Protein AF-A0A231VNT8-F1 (afdb_monomer)

Sequence (103 aa):
GAIRLDGGIDSIEIKGDIDFKISHPGRNGVTAYFEIEIDGKITSALYELDKNFDLVSSAYFQINEKNINERVNISQSEEDRLLKIIQKELEDFMEKMYQTLYG

pLDDT: mean 88.53, std 11.3, range [50.22, 98.06]

Nearest PDB structures (foldseek):
  3qf7-assembly3_A  TM=5.604E-01  e=2.749E-01  Thermotoga maritima
  4w9m-assembly2_I  TM=5.895E-01  e=5.275E-01  Thermotoga maritima MSB8
  4w9m-assembly2_K  TM=5.541E-01  e=6.208E-01  Thermotoga maritima MSB8
  3qf7-assembly3_B  TM=5.113E-01  e=5.880E-01  Thermotoga maritima
  3tho-assembly1_A  TM=5.305E-01  e=1.012E+00  Thermotoga maritima

Solvent-accessible surface area (backbone atoms only — not comparable to full-atom values): 5999 Å² total; per-residue (Å²): 103,56,75,44,97,87,74,46,60,65,33,48,73,47,81,67,101,63,55,33,36,38,31,68,74,86,58,78,35,38,32,41,40,35,69,46,77,55,98,91,35,69,29,44,36,39,36,36,25,36,77,86,61,47,83,74,46,77,50,36,34,33,67,45,98,83,74,44,80,41,81,54,86,78,57,68,72,53,52,56,52,52,49,54,51,54,46,50,54,49,50,55,48,52,51,53,50,48,45,70,76,73,102

Structure (mmCIF, N/CA/C/O backbone):
data_AF-A0A231VNT8-F1
#
_entry.id   AF-A0A231VNT8-F1
#
loop_
_atom_site.group_PDB
_atom_site.id
_atom_site.type_symbol
_atom_site.label_atom_id
_atom_site.label_alt_id
_atom_site.label_comp_id
_atom_site.label_asym_id
_atom_site.label_entity_id
_atom_site.label_seq_id
_atom_site.pdbx_PDB_ins_code
_atom_site.Cartn_x
_atom_site.Cartn_y
_atom_site.Cartn_z
_atom_site.occupancy
_atom_site.B_iso_or_equiv
_atom_site.auth_seq_id
_atom_site.auth_comp_id
_atom_site.auth_asym_id
_atom_site.auth_atom_id
_atom_site.pdbx_PDB_model_num
ATOM 1 N N . GLY A 1 1 ? -3.519 16.459 5.185 1.00 56.28 1 GLY A N 1
ATOM 2 C CA . GLY A 1 1 ? -4.748 16.288 4.389 1.00 56.28 1 GLY A CA 1
ATOM 3 C C . GLY A 1 1 ? -5.561 17.563 4.364 1.00 56.28 1 GLY A C 1
ATOM 4 O O . GLY A 1 1 ? -5.380 18.386 5.254 1.00 56.28 1 GLY A O 1
ATOM 5 N N . ALA A 1 2 ? -6.4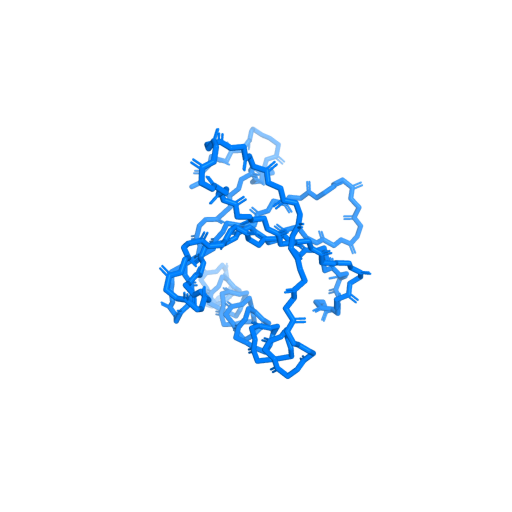27 17.732 3.364 1.00 62.09 2 ALA A N 1
ATOM 6 C CA . ALA A 1 2 ? -7.452 18.777 3.352 1.00 62.09 2 ALA A CA 1
ATOM 7 C C . ALA A 1 2 ? -8.781 18.189 3.858 1.00 62.09 2 ALA A C 1
ATOM 9 O O . ALA A 1 2 ? -9.154 17.082 3.463 1.00 62.09 2 ALA A O 1
ATOM 10 N N . ILE A 1 3 ? -9.463 18.911 4.752 1.00 59.62 3 ILE A N 1
ATOM 11 C CA . ILE A 1 3 ? -10.814 18.573 5.216 1.00 59.62 3 ILE A CA 1
ATOM 12 C C . ILE A 1 3 ? -11.798 19.344 4.338 1.00 59.62 3 ILE A C 1
ATOM 14 O O . ILE A 1 3 ? -11.708 20.568 4.219 1.00 59.62 3 ILE A O 1
ATOM 18 N N . ARG A 1 4 ? -12.724 18.625 3.713 1.00 63.38 4 ARG A N 1
ATOM 19 C CA . ARG A 1 4 ? -13.795 19.187 2.895 1.00 63.38 4 ARG A CA 1
ATOM 20 C C . ARG A 1 4 ? -14.902 19.772 3.777 1.00 63.38 4 ARG A C 1
ATOM 22 O O . ARG A 1 4 ? -15.119 19.339 4.905 1.00 63.38 4 ARG A O 1
ATOM 29 N N . LEU A 1 5 ? -15.654 20.727 3.224 1.00 50.22 5 LEU A N 1
ATOM 30 C CA . LEU A 1 5 ? -16.790 21.390 3.890 1.00 50.22 5 LEU A CA 1
ATOM 31 C C . LEU A 1 5 ? -17.915 20.428 4.315 1.00 50.22 5 LEU A C 1
ATOM 33 O O . LEU A 1 5 ? -18.666 20.743 5.231 1.00 50.22 5 LEU A O 1
ATOM 37 N N . ASP A 1 6 ? -18.029 19.267 3.668 1.00 64.56 6 ASP A N 1
ATOM 38 C CA . ASP A 1 6 ? -18.976 18.198 4.009 1.00 64.56 6 ASP A CA 1
ATOM 39 C C . ASP A 1 6 ? -18.428 17.207 5.053 1.00 64.56 6 ASP A C 1
ATOM 41 O O . ASP A 1 6 ? -19.046 16.178 5.312 1.00 64.56 6 ASP A O 1
ATOM 45 N N . GLY A 1 7 ? -17.270 17.499 5.653 1.00 57.56 7 GLY A N 1
ATOM 46 C CA . GLY A 1 7 ? -16.604 16.625 6.618 1.00 57.56 7 GLY A CA 1
ATOM 47 C C . GLY A 1 7 ? -15.831 15.465 5.983 1.00 57.56 7 GLY A C 1
ATOM 48 O O . GLY A 1 7 ? -15.259 14.656 6.709 1.00 57.56 7 GLY A O 1
ATOM 49 N N . GLY A 1 8 ? -15.780 15.378 4.647 1.00 58.78 8 GLY A N 1
ATOM 50 C CA . GLY A 1 8 ? -14.941 14.412 3.937 1.00 58.78 8 GLY A CA 1
ATOM 51 C C . GLY A 1 8 ? -13.454 14.757 4.039 1.00 58.78 8 GLY A C 1
ATOM 52 O O . GLY A 1 8 ? -13.086 15.923 4.161 1.00 58.78 8 GLY A O 1
ATOM 53 N N . ILE A 1 9 ? -12.575 13.760 3.957 1.00 65.69 9 ILE A N 1
ATOM 54 C CA . ILE A 1 9 ? -11.124 13.980 3.923 1.00 65.69 9 ILE A CA 1
ATOM 55 C C . ILE A 1 9 ? -10.605 13.537 2.554 1.00 65.69 9 ILE A C 1
ATOM 57 O O . ILE A 1 9 ? -10.788 12.382 2.178 1.00 65.69 9 ILE A O 1
ATOM 61 N N . ASP A 1 10 ? -9.978 14.456 1.811 1.00 65.00 10 ASP A N 1
ATOM 62 C CA . ASP A 1 10 ? -9.496 14.181 0.444 1.00 65.00 10 ASP A CA 1
ATOM 63 C C . ASP A 1 10 ? -8.334 13.186 0.439 1.00 65.00 10 ASP A C 1
ATOM 65 O O . ASP A 1 10 ? -8.298 12.247 -0.356 1.00 65.00 10 ASP A O 1
ATOM 69 N N . SER A 1 11 ? -7.391 13.378 1.363 1.00 72.81 11 SER A N 1
ATOM 70 C CA . SER A 1 11 ? -6.352 12.393 1.635 1.00 72.81 11 SER A CA 1
ATOM 71 C C . SER A 1 11 ? -5.756 12.564 3.028 1.00 72.81 11 SER A C 1
ATOM 73 O O . SER A 1 11 ? -5.485 13.701 3.436 1.00 72.81 11 SER A O 1
ATOM 75 N N . ILE A 1 12 ? -5.479 11.466 3.727 1.00 82.31 12 ILE A N 1
ATOM 76 C CA . ILE A 1 12 ? -4.740 11.457 5.001 1.00 82.31 12 ILE A CA 1
ATOM 77 C C . ILE A 1 12 ? -3.348 10.907 4.729 1.00 82.31 12 ILE A C 1
ATOM 79 O O . ILE A 1 12 ? -3.224 9.891 4.061 1.00 82.31 12 ILE A O 1
ATOM 83 N N . GLU A 1 13 ? -2.325 11.591 5.232 1.00 84.31 13 GLU A N 1
ATOM 84 C CA . GLU A 1 13 ? -0.957 11.074 5.254 1.00 84.31 13 GLU A CA 1
ATOM 85 C C . GLU A 1 13 ? -0.735 10.411 6.612 1.00 84.31 13 GLU A C 1
ATOM 87 O O . GLU A 1 13 ? -0.944 11.049 7.648 1.00 84.31 13 GLU A O 1
ATOM 92 N N . ILE A 1 14 ? -0.361 9.136 6.592 1.00 82.81 14 ILE A N 1
ATOM 93 C CA . ILE A 1 14 ? -0.018 8.333 7.761 1.00 82.81 14 ILE A CA 1
ATOM 94 C C . ILE A 1 14 ? 1.489 8.109 7.700 1.00 82.81 14 ILE A C 1
ATOM 96 O O . ILE A 1 14 ? 2.021 7.765 6.646 1.00 82.81 14 ILE A O 1
ATOM 100 N N . LYS A 1 15 ? 2.164 8.369 8.821 1.00 84.19 15 LYS A N 1
ATOM 101 C CA . LYS A 1 15 ? 3.611 8.200 8.949 1.00 84.19 15 LYS A CA 1
ATOM 102 C C . LYS A 1 15 ? 3.927 7.033 9.862 1.00 84.19 15 LYS A C 1
ATOM 104 O O . LYS A 1 15 ? 3.341 6.954 10.948 1.00 84.19 15 LYS A O 1
ATOM 109 N N . GLY A 1 16 ? 4.860 6.188 9.449 1.00 86.19 16 GLY A N 1
ATOM 110 C CA . GLY A 1 16 ? 5.148 4.935 1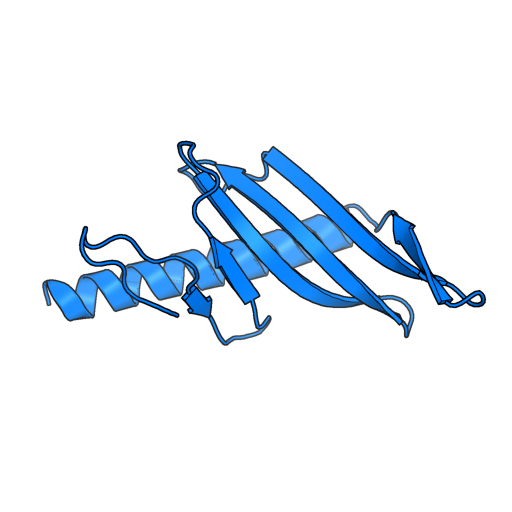0.137 1.00 86.19 16 GLY A CA 1
ATOM 111 C C . GLY A 1 16 ? 6.364 4.198 9.583 1.00 86.19 16 GLY A C 1
ATOM 112 O O . GLY A 1 16 ? 7.348 4.816 9.181 1.00 86.19 16 GLY A O 1
ATOM 113 N N . ASP A 1 17 ? 6.289 2.871 9.607 1.00 88.19 17 ASP A N 1
ATOM 114 C CA . ASP A 1 17 ? 7.236 1.983 8.933 1.00 88.19 17 ASP A CA 1
ATOM 115 C C . ASP A 1 17 ? 7.161 2.184 7.407 1.00 88.19 17 ASP A C 1
ATOM 117 O O . ASP A 1 17 ? 8.181 2.084 6.719 1.00 88.19 17 ASP A O 1
ATOM 121 N N . ILE A 1 18 ? 5.970 2.505 6.885 1.00 89.88 18 ILE A N 1
ATOM 122 C CA . ILE A 1 18 ? 5.756 3.005 5.526 1.00 89.88 18 ILE A CA 1
ATOM 123 C C . ILE A 1 18 ? 4.967 4.314 5.607 1.00 89.88 18 ILE A C 1
ATOM 125 O O . ILE A 1 18 ? 3.882 4.379 6.172 1.00 89.88 18 ILE A O 1
ATOM 129 N N . ASP A 1 19 ? 5.487 5.376 4.996 1.00 88.50 19 ASP A N 1
ATOM 130 C CA . ASP A 1 19 ? 4.715 6.606 4.829 1.00 88.50 19 ASP A CA 1
ATOM 131 C C . ASP A 1 19 ? 3.744 6.429 3.655 1.00 88.50 19 ASP A C 1
ATOM 133 O O . ASP A 1 19 ? 4.153 6.159 2.519 1.00 88.50 19 ASP A O 1
ATOM 137 N N . PHE A 1 20 ? 2.446 6.599 3.906 1.00 89.19 20 PHE A N 1
ATOM 138 C CA . PHE A 1 20 ? 1.425 6.419 2.876 1.00 89.19 20 PHE A CA 1
ATOM 139 C C . PHE A 1 20 ? 0.299 7.440 2.954 1.00 89.19 20 PHE A C 1
ATOM 141 O O . PHE A 1 20 ? 0.039 8.080 3.975 1.00 89.19 20 PHE A O 1
ATOM 148 N N . LYS A 1 21 ? -0.384 7.605 1.823 1.00 89.44 21 LYS A N 1
ATOM 149 C CA . LYS A 1 21 ? -1.575 8.438 1.690 1.00 89.44 21 LYS A CA 1
ATOM 150 C C . LYS A 1 21 ? -2.784 7.556 1.454 1.00 89.44 21 LYS A C 1
ATOM 152 O O . LYS A 1 21 ? -2.751 6.715 0.560 1.00 89.44 21 LYS A O 1
ATOM 157 N N . ILE A 1 22 ? -3.863 7.800 2.187 1.00 87.69 22 ILE A N 1
ATOM 158 C CA . ILE A 1 22 ? -5.160 7.179 1.911 1.00 87.69 22 ILE A CA 1
ATOM 159 C C . ILE A 1 22 ? -6.131 8.158 1.289 1.00 87.69 22 ILE A C 1
ATOM 161 O O . ILE A 1 22 ? -6.173 9.317 1.694 1.00 87.69 22 ILE A O 1
ATOM 165 N N . SER A 1 23 ? -6.937 7.680 0.350 1.00 83.56 23 SER A N 1
ATOM 166 C CA . SER A 1 23 ? -8.059 8.414 -0.231 1.00 83.56 23 SER A CA 1
ATOM 167 C C . SER A 1 23 ? -9.311 7.540 -0.296 1.00 83.56 23 SER A C 1
ATOM 169 O O . SER A 1 23 ? -9.244 6.308 -0.248 1.00 83.56 23 SER A O 1
ATOM 171 N N . HIS A 1 24 ? -10.476 8.185 -0.381 1.00 76.62 24 HIS A N 1
ATOM 172 C CA . HIS A 1 24 ? -11.744 7.489 -0.561 1.00 76.62 24 HIS A CA 1
ATOM 173 C C . HIS A 1 24 ? -11.976 7.187 -2.055 1.00 76.62 24 HIS A C 1
ATOM 175 O O . HIS A 1 24 ? -12.147 8.125 -2.835 1.00 76.62 24 HIS A O 1
ATOM 181 N N . PRO A 1 25 ? -12.061 5.913 -2.478 1.00 66.69 25 PRO A N 1
ATOM 182 C CA . PRO A 1 25 ? -12.247 5.539 -3.882 1.00 66.69 25 PRO A CA 1
ATOM 183 C C . PRO A 1 25 ? -13.690 5.730 -4.392 1.00 66.69 25 PRO A C 1
ATOM 185 O O . PRO A 1 25 ? -14.024 5.275 -5.484 1.00 66.69 25 PRO A O 1
ATOM 188 N N . GLY A 1 26 ? -14.585 6.345 -3.607 1.00 66.00 26 GLY A N 1
ATOM 189 C CA . GLY A 1 26 ? -16.017 6.433 -3.925 1.00 66.00 26 GLY A CA 1
ATOM 190 C C . GLY A 1 26 ? -16.769 5.104 -3.751 1.00 66.00 26 GLY A C 1
ATOM 191 O O . GLY A 1 26 ? -17.825 4.914 -4.353 1.00 66.00 26 GLY A O 1
ATOM 192 N N . ARG A 1 27 ? -16.211 4.158 -2.975 1.00 70.62 27 ARG A N 1
ATOM 193 C CA . ARG A 1 27 ? -16.743 2.807 -2.689 1.00 70.62 27 ARG A CA 1
ATOM 194 C C . ARG A 1 27 ? -16.540 2.441 -1.208 1.00 70.62 27 ARG A C 1
ATOM 196 O O . ARG A 1 27 ? -15.916 3.194 -0.469 1.00 70.62 27 ARG A O 1
ATOM 203 N N . ASN A 1 28 ? -17.026 1.267 -0.785 1.00 76.06 28 ASN A N 1
ATOM 204 C CA . ASN A 1 28 ? -16.858 0.717 0.575 1.00 76.06 28 ASN A CA 1
ATOM 205 C C . ASN A 1 28 ? -15.423 0.208 0.845 1.00 76.06 28 ASN A C 1
ATOM 207 O O . ASN A 1 28 ? -15.231 -0.978 1.106 1.00 76.06 28 ASN A O 1
ATOM 211 N N . GLY A 1 29 ? -14.427 1.087 0.749 1.00 86.38 29 GLY A N 1
ATOM 212 C CA . GLY A 1 29 ? -13.013 0.763 0.930 1.00 86.38 29 GLY A CA 1
ATOM 213 C C . GLY A 1 29 ? -12.129 2.009 0.931 1.00 86.38 29 GLY A C 1
ATOM 214 O O . GLY A 1 29 ? -12.637 3.133 0.997 1.00 86.38 29 GLY A O 1
ATOM 215 N N . VAL A 1 30 ? -10.817 1.809 0.833 1.00 89.75 30 VAL A N 1
ATOM 216 C CA . VAL A 1 30 ? -9.809 2.878 0.749 1.00 89.75 30 VAL A CA 1
ATOM 217 C C . VAL A 1 30 ? -8.770 2.559 -0.320 1.00 89.75 30 VAL A C 1
ATOM 219 O O . VAL A 1 30 ? -8.504 1.395 -0.618 1.00 89.75 30 VAL A O 1
ATOM 222 N N . THR A 1 31 ? -8.161 3.596 -0.887 1.00 92.12 31 THR A N 1
ATOM 223 C CA . THR A 1 31 ? -6.962 3.449 -1.715 1.00 92.12 31 THR A CA 1
ATOM 224 C C . THR A 1 31 ? -5.757 3.926 -0.922 1.00 92.12 31 THR A C 1
ATOM 226 O O . THR A 1 31 ? -5.756 5.073 -0.483 1.00 92.12 31 THR A O 1
ATOM 229 N N . ALA A 1 32 ? -4.743 3.076 -0.756 1.00 93.69 32 ALA A N 1
ATOM 230 C CA . ALA A 1 32 ? -3.462 3.431 -0.153 1.00 93.69 32 ALA A CA 1
ATOM 231 C C . ALA A 1 32 ? -2.401 3.635 -1.245 1.00 93.69 32 ALA A C 1
ATOM 233 O O . ALA A 1 32 ? -2.173 2.752 -2.072 1.00 93.69 32 ALA A O 1
ATOM 234 N N . TYR A 1 33 ? -1.761 4.802 -1.246 1.00 94.81 33 TYR A N 1
ATOM 235 C CA . TYR A 1 33 ? -0.635 5.150 -2.111 1.00 94.81 33 TYR A CA 1
ATOM 236 C C . TYR A 1 33 ? 0.634 5.298 -1.276 1.00 94.81 33 TYR A C 1
ATOM 238 O O . TYR A 1 33 ? 0.642 6.075 -0.318 1.00 94.81 33 TYR A O 1
ATOM 246 N N . PHE A 1 34 ? 1.706 4.616 -1.666 1.00 95.06 34 PHE A N 1
ATOM 247 C CA . PHE A 1 34 ? 2.997 4.682 -0.982 1.00 95.06 34 PHE A CA 1
ATOM 248 C C . PHE A 1 34 ? 4.167 4.439 -1.934 1.00 95.06 34 PHE A C 1
ATOM 250 O O . PHE A 1 34 ? 3.989 3.951 -3.050 1.00 95.06 34 PHE A O 1
ATOM 257 N N . GLU A 1 35 ? 5.368 4.798 -1.492 1.00 95.75 35 GLU A N 1
ATOM 258 C CA . GLU A 1 35 ? 6.614 4.569 -2.224 1.00 95.75 35 GLU A CA 1
ATOM 259 C C . GLU A 1 35 ? 7.545 3.698 -1.389 1.00 95.75 35 GLU A C 1
ATOM 261 O O . GLU A 1 35 ? 7.700 3.902 -0.188 1.00 95.75 35 GLU A O 1
ATOM 266 N N . ILE A 1 36 ? 8.157 2.716 -2.040 1.00 94.62 36 ILE A N 1
ATOM 267 C CA . ILE A 1 36 ? 9.068 1.748 -1.429 1.00 94.62 36 ILE A CA 1
ATOM 268 C C . ILE A 1 36 ? 10.247 1.498 -2.360 1.00 94.62 36 ILE A C 1
ATOM 270 O O . ILE A 1 36 ? 10.152 1.695 -3.571 1.00 94.62 36 ILE A O 1
ATOM 274 N N . GLU A 1 37 ? 11.369 1.055 -1.807 1.00 93.75 37 GLU A N 1
ATOM 275 C CA . GLU A 1 37 ? 12.519 0.628 -2.601 1.00 93.75 37 GLU A CA 1
ATOM 276 C C . GLU A 1 37 ? 12.475 -0.891 -2.805 1.00 93.75 37 GLU A C 1
ATOM 278 O O . GLU A 1 37 ? 12.460 -1.651 -1.838 1.00 93.75 37 GLU A O 1
ATOM 283 N N . ILE A 1 38 ? 12.465 -1.335 -4.064 1.00 89.81 38 ILE A N 1
ATOM 284 C CA . ILE A 1 38 ? 12.606 -2.746 -4.456 1.00 89.81 38 ILE A CA 1
ATOM 285 C C . ILE A 1 38 ? 13.765 -2.839 -5.436 1.00 89.81 38 ILE A C 1
ATOM 287 O O . ILE A 1 38 ? 13.808 -2.098 -6.417 1.00 89.81 38 ILE A O 1
ATOM 291 N N . ASP A 1 39 ? 14.706 -3.743 -5.164 1.00 87.81 39 ASP A N 1
ATOM 292 C CA . ASP A 1 39 ? 15.882 -3.987 -6.007 1.00 87.81 39 ASP A CA 1
ATOM 293 C C . ASP A 1 39 ? 16.664 -2.704 -6.358 1.00 87.81 39 ASP A C 1
ATOM 295 O O . ASP A 1 39 ? 17.140 -2.522 -7.480 1.00 87.81 39 ASP A O 1
ATOM 299 N N . GLY A 1 40 ? 16.777 -1.780 -5.396 1.00 90.94 40 GLY A N 1
ATOM 300 C CA . GLY A 1 40 ? 17.478 -0.506 -5.578 1.00 90.94 40 GLY A CA 1
ATOM 301 C C . GLY A 1 40 ? 16.699 0.552 -6.367 1.00 90.94 40 GLY A C 1
ATOM 302 O O . GLY A 1 40 ? 17.281 1.559 -6.774 1.00 90.94 40 GLY A O 1
ATOM 303 N N . LYS A 1 41 ? 15.403 0.333 -6.633 1.00 92.81 41 LYS A N 1
ATOM 304 C CA . LYS A 1 41 ? 14.544 1.251 -7.390 1.00 92.81 41 LYS A CA 1
ATOM 305 C C . LYS A 1 41 ? 13.343 1.703 -6.572 1.00 92.81 41 LYS A C 1
ATOM 307 O O . LYS A 1 41 ? 12.618 0.887 -6.001 1.00 92.81 41 LYS A O 1
ATOM 312 N N . ILE A 1 42 ? 13.088 3.011 -6.601 1.00 95.06 42 ILE A N 1
ATOM 313 C CA . ILE A 1 42 ? 11.847 3.581 -6.071 1.00 95.06 42 ILE A CA 1
ATOM 314 C C . ILE A 1 42 ? 10.680 3.032 -6.891 1.00 95.06 42 ILE A C 1
ATOM 316 O O . ILE A 1 42 ? 10.652 3.137 -8.119 1.00 95.06 42 ILE A O 1
ATOM 320 N N . THR A 1 43 ? 9.729 2.444 -6.182 1.00 96.94 43 THR A N 1
ATOM 321 C CA . THR A 1 43 ? 8.529 1.818 -6.715 1.00 96.94 43 THR A CA 1
ATOM 322 C C . THR A 1 43 ? 7.319 2.474 -6.073 1.00 96.94 43 THR A C 1
ATOM 324 O O . THR A 1 43 ? 7.155 2.424 -4.854 1.00 96.94 43 THR A O 1
ATOM 327 N N . SER A 1 44 ? 6.458 3.070 -6.891 1.00 97.00 44 SER A N 1
ATOM 328 C CA . SER A 1 44 ? 5.158 3.559 -6.439 1.00 97.00 44 SER A CA 1
ATOM 329 C C . SER A 1 44 ? 4.186 2.388 -6.359 1.00 97.00 44 SER A C 1
ATOM 331 O O . SER A 1 44 ? 4.049 1.631 -7.323 1.00 97.00 44 SER A O 1
ATOM 333 N N . ALA A 1 45 ? 3.4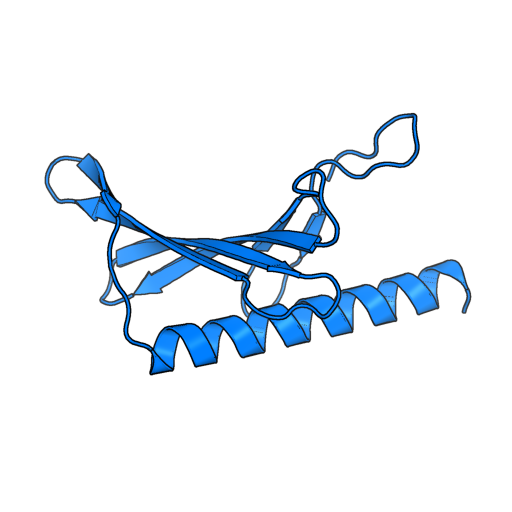92 2.255 -5.237 1.00 97.12 45 ALA A N 1
ATOM 334 C CA . ALA A 1 45 ? 2.506 1.217 -4.985 1.00 97.12 45 ALA A CA 1
ATOM 335 C C . ALA A 1 45 ? 1.117 1.828 -4.762 1.00 97.12 45 ALA A C 1
ATOM 337 O O . ALA A 1 45 ? 0.966 2.874 -4.126 1.00 97.12 45 ALA A O 1
ATOM 338 N N . LEU A 1 46 ? 0.100 1.156 -5.297 1.00 95.69 46 LEU A N 1
ATOM 339 C CA . LEU A 1 46 ? -1.306 1.508 -5.150 1.00 95.69 46 LEU A CA 1
ATOM 340 C C . LEU A 1 46 ? -2.082 0.272 -4.710 1.00 95.69 46 LEU A C 1
ATOM 342 O O . LEU A 1 46 ? -2.183 -0.682 -5.482 1.00 95.69 46 LEU A O 1
ATOM 346 N N . TYR A 1 47 ? -2.626 0.290 -3.495 1.00 96.12 47 TYR A N 1
ATOM 347 C CA . TYR A 1 47 ? -3.487 -0.774 -2.974 1.00 96.12 47 TYR A CA 1
ATOM 348 C C . TYR A 1 47 ? -4.927 -0.290 -2.921 1.00 96.12 47 TYR A C 1
ATOM 350 O O . TYR A 1 47 ? -5.216 0.764 -2.355 1.00 96.12 47 TYR A O 1
ATOM 358 N N . GLU A 1 48 ? -5.837 -1.077 -3.478 1.00 94.94 48 GLU A N 1
ATOM 359 C CA . GLU A 1 48 ? -7.265 -0.962 -3.217 1.00 94.94 48 GLU A CA 1
ATOM 360 C C . GLU A 1 48 ? -7.625 -1.960 -2.123 1.00 94.94 48 GLU A C 1
ATOM 362 O O . GLU A 1 48 ? -7.474 -3.169 -2.304 1.00 94.94 48 GLU A O 1
ATOM 367 N N . LEU A 1 49 ? -8.093 -1.445 -0.990 1.00 94.44 49 LEU A N 1
ATOM 368 C CA . LEU A 1 49 ? -8.500 -2.238 0.160 1.00 94.44 49 LEU A CA 1
ATOM 369 C C . LEU A 1 49 ? -10.011 -2.122 0.358 1.00 94.44 49 LEU A C 1
ATOM 371 O O . LEU A 1 49 ? -10.589 -1.048 0.156 1.00 94.44 49 LEU A O 1
ATOM 375 N N . ASP A 1 50 ? -10.657 -3.208 0.766 1.00 93.50 50 ASP A N 1
ATOM 376 C CA . ASP A 1 50 ? -12.072 -3.183 1.125 1.00 93.50 50 ASP A CA 1
ATOM 377 C C . ASP A 1 50 ? -12.302 -2.609 2.540 1.00 93.50 50 ASP A C 1
ATOM 379 O O . ASP A 1 50 ? -11.391 -2.113 3.206 1.00 93.50 50 ASP A O 1
ATOM 383 N N . LYS A 1 51 ? -13.552 -2.634 3.0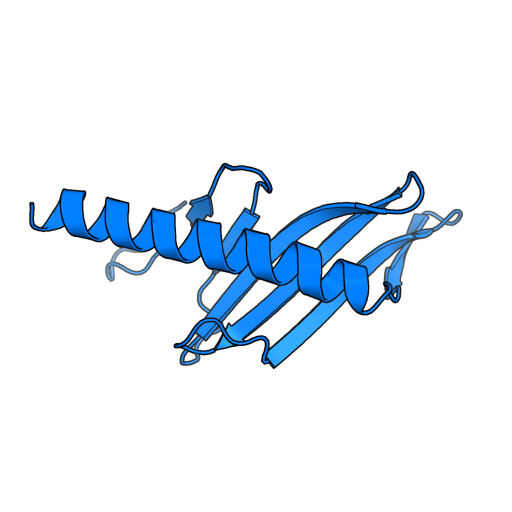12 1.00 90.00 51 LYS A N 1
ATOM 384 C CA . LYS A 1 51 ? -13.937 -2.128 4.342 1.00 90.00 51 LYS A CA 1
ATOM 385 C C . LYS A 1 51 ? -13.309 -2.881 5.526 1.00 90.00 51 LYS A C 1
ATOM 387 O O . LYS A 1 51 ? -13.351 -2.357 6.634 1.00 90.00 51 LYS A O 1
ATOM 392 N N . ASN A 1 52 ? -12.815 -4.098 5.311 1.00 92.62 52 ASN A N 1
ATOM 393 C CA . ASN A 1 52 ? -12.099 -4.897 6.305 1.00 92.62 52 ASN A CA 1
ATOM 394 C C . ASN A 1 52 ? -10.576 -4.750 6.140 1.00 92.62 52 ASN A C 1
ATOM 396 O O . ASN A 1 52 ? -9.822 -5.454 6.801 1.00 92.62 52 ASN A O 1
ATOM 400 N N . PHE A 1 53 ? -10.137 -3.852 5.252 1.00 93.06 53 PHE A N 1
ATOM 401 C CA . PHE A 1 53 ? -8.756 -3.689 4.815 1.00 93.06 53 PHE A CA 1
ATOM 402 C C . PHE A 1 53 ? -8.168 -4.914 4.101 1.00 93.06 53 PHE A C 1
ATOM 404 O O . PHE A 1 53 ? -6.945 -5.043 4.007 1.00 93.06 53 PHE A O 1
ATOM 411 N N . ASP A 1 54 ? -9.014 -5.785 3.545 1.00 95.50 54 ASP A N 1
ATOM 412 C CA . ASP A 1 54 ? -8.568 -6.886 2.696 1.00 95.50 54 ASP A CA 1
ATOM 413 C C . ASP A 1 54 ? -8.159 -6.351 1.315 1.00 95.50 54 ASP A C 1
ATOM 415 O O . ASP A 1 54 ? -8.813 -5.463 0.756 1.00 95.50 54 ASP A O 1
ATOM 419 N N . LEU A 1 55 ? -7.071 -6.888 0.751 1.00 96.25 55 LEU A N 1
ATOM 420 C CA . LEU A 1 55 ? -6.561 -6.466 -0.554 1.00 96.25 55 LEU A CA 1
ATOM 421 C C . LEU A 1 55 ? -7.515 -6.893 -1.677 1.00 96.25 55 LEU A C 1
ATOM 423 O O . LEU A 1 55 ? -7.732 -8.080 -1.916 1.00 96.25 55 LEU A O 1
ATOM 427 N N . VAL A 1 56 ? -8.054 -5.911 -2.397 1.00 95.81 56 VAL A N 1
ATOM 428 C CA . VAL A 1 56 ? -8.895 -6.108 -3.587 1.00 95.81 56 VAL A CA 1
ATOM 429 C C . VAL A 1 56 ? -8.040 -6.108 -4.847 1.00 95.81 56 VAL A C 1
ATOM 431 O O . VAL A 1 56 ? -8.236 -6.937 -5.737 1.00 95.81 56 VAL A O 1
ATOM 434 N N . SER A 1 57 ? -7.110 -5.158 -4.943 1.00 95.38 57 SER A N 1
ATOM 435 C CA . SER A 1 57 ? -6.188 -5.058 -6.067 1.00 95.38 57 SER A CA 1
ATOM 436 C C . SER A 1 57 ? -4.921 -4.296 -5.686 1.00 95.38 57 SER A C 1
ATOM 438 O O . SER A 1 57 ? -4.929 -3.453 -4.787 1.00 95.38 57 SER A O 1
ATOM 440 N N . SER A 1 58 ? -3.831 -4.590 -6.392 1.00 97.00 58 SER A N 1
ATOM 441 C CA . SER A 1 58 ? -2.552 -3.904 -6.248 1.00 97.00 58 SER A CA 1
ATOM 442 C C . SER A 1 58 ? -1.979 -3.505 -7.610 1.00 97.00 58 SER A C 1
ATOM 444 O O . SER A 1 58 ? -2.221 -4.119 -8.662 1.00 97.00 58 SER A O 1
ATOM 446 N N . ALA A 1 59 ? -1.208 -2.425 -7.619 1.00 97.31 59 ALA A N 1
ATOM 447 C CA . ALA A 1 59 ? -0.413 -2.022 -8.765 1.00 97.31 59 ALA A CA 1
ATOM 448 C C . ALA A 1 59 ? 0.911 -1.417 -8.308 1.00 97.31 59 ALA A C 1
ATOM 450 O O . ALA A 1 59 ? 0.944 -0.636 -7.360 1.00 97.31 59 ALA A O 1
ATOM 451 N N . TYR A 1 60 ? 1.977 -1.751 -9.030 1.00 97.94 60 TYR A N 1
ATOM 452 C CA . TYR A 1 60 ? 3.330 -1.283 -8.761 1.00 97.94 60 TYR A CA 1
ATOM 453 C C . TYR A 1 60 ? 3.904 -0.654 -10.014 1.00 97.94 60 TYR A C 1
ATOM 455 O O . TYR A 1 60 ? 3.710 -1.177 -11.116 1.00 97.94 60 TYR A O 1
ATOM 463 N N . PHE A 1 61 ? 4.616 0.450 -9.846 1.00 97.50 61 PHE A N 1
ATOM 464 C CA . PHE A 1 61 ? 5.162 1.216 -10.951 1.00 97.50 61 PHE A CA 1
ATOM 465 C C . PHE A 1 61 ? 6.593 1.647 -10.666 1.00 97.50 61 PHE A C 1
ATOM 467 O O . PHE A 1 61 ? 6.904 2.078 -9.558 1.00 97.50 61 PHE A O 1
ATOM 474 N N . GLN A 1 62 ? 7.450 1.547 -11.676 1.00 96.81 62 GLN A N 1
ATOM 475 C CA . GLN A 1 62 ? 8.828 2.025 -11.626 1.00 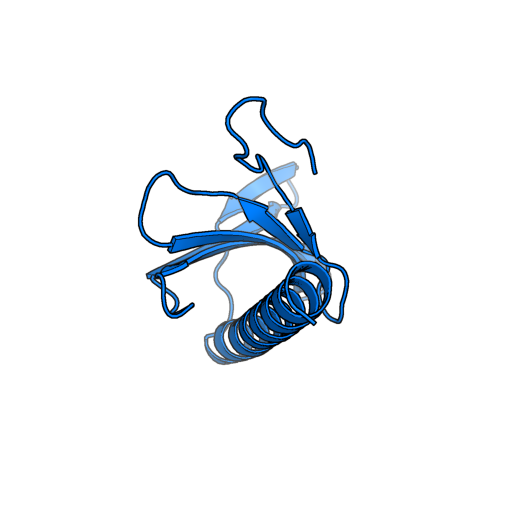96.81 62 GLN A CA 1
ATOM 476 C C . GLN A 1 62 ? 9.127 2.875 -12.857 1.00 96.81 62 GLN A C 1
ATOM 478 O O . GLN A 1 62 ? 8.593 2.649 -13.944 1.00 96.81 62 GLN A O 1
ATOM 483 N N . ILE A 1 63 ? 10.036 3.834 -12.691 1.00 94.69 63 ILE A N 1
ATOM 484 C CA . ILE A 1 63 ? 10.617 4.568 -13.811 1.00 94.69 63 ILE A CA 1
ATOM 485 C C . ILE A 1 63 ? 11.740 3.713 -14.403 1.00 94.69 63 ILE A C 1
ATOM 487 O O . ILE A 1 63 ? 12.710 3.376 -13.720 1.00 94.69 63 ILE A O 1
ATOM 491 N N . ASN A 1 64 ? 11.612 3.352 -15.676 1.00 91.00 64 ASN A N 1
ATOM 492 C CA . ASN A 1 64 ? 12.642 2.594 -16.379 1.00 91.00 64 ASN A CA 1
ATOM 493 C C . ASN A 1 64 ? 13.791 3.493 -16.873 1.00 91.00 64 ASN A C 1
ATOM 495 O O . ASN A 1 64 ? 13.747 4.719 -16.785 1.00 91.00 64 ASN A O 1
ATOM 499 N N . GLU A 1 65 ? 14.819 2.883 -17.465 1.00 92.25 65 GLU A N 1
ATOM 500 C CA . GLU A 1 65 ? 16.015 3.584 -17.967 1.00 92.25 65 GLU A CA 1
ATOM 501 C C . GLU A 1 65 ? 15.717 4.639 -19.049 1.00 92.25 65 GLU A C 1
ATOM 503 O O . GLU A 1 65 ? 16.545 5.504 -19.330 1.00 92.25 65 GLU A O 1
ATOM 508 N N . LYS A 1 66 ? 14.528 4.587 -19.661 1.00 95.12 66 LYS A N 1
ATOM 509 C CA . LYS A 1 66 ? 14.057 5.548 -20.666 1.00 95.12 66 LYS A CA 1
ATOM 510 C C . LYS A 1 66 ? 13.195 6.661 -20.061 1.00 95.12 66 LYS A C 1
ATOM 512 O O . LYS A 1 66 ? 12.575 7.407 -20.815 1.00 95.12 66 LYS A O 1
ATOM 517 N N . ASN A 1 67 ? 13.150 6.782 -18.732 1.00 92.81 67 ASN A N 1
ATOM 518 C CA . ASN A 1 67 ? 12.283 7.699 -17.986 1.00 92.81 67 ASN A CA 1
ATOM 519 C C . ASN A 1 67 ? 10.780 7.481 -18.232 1.00 92.81 67 ASN A C 1
ATOM 521 O O . ASN A 1 67 ? 9.987 8.420 -18.160 1.00 92.81 67 ASN A O 1
ATOM 525 N N . ILE A 1 68 ? 10.376 6.247 -18.536 1.00 95.25 68 ILE A N 1
ATOM 526 C CA . ILE A 1 68 ? 8.968 5.885 -18.717 1.00 95.25 68 ILE A CA 1
ATOM 527 C C . ILE A 1 68 ? 8.486 5.201 -17.443 1.00 95.25 68 ILE A C 1
ATOM 529 O O . ILE A 1 68 ? 9.136 4.278 -16.956 1.00 95.25 68 ILE A O 1
ATOM 533 N N . ASN A 1 69 ? 7.341 5.649 -16.925 1.00 94.25 69 ASN A N 1
ATOM 534 C CA . ASN A 1 69 ? 6.669 4.976 -15.823 1.00 94.25 69 ASN A CA 1
ATOM 535 C C . ASN A 1 69 ? 5.963 3.720 -16.347 1.00 94.25 69 ASN A C 1
ATOM 537 O O . ASN A 1 69 ? 5.076 3.821 -17.199 1.00 94.25 69 ASN A O 1
ATOM 541 N N . GLU A 1 70 ? 6.353 2.549 -15.860 1.00 96.12 70 GLU A N 1
ATOM 542 C CA . GLU A 1 70 ? 5.820 1.267 -16.314 1.00 96.12 70 GLU A CA 1
ATOM 543 C C . GLU A 1 70 ? 5.358 0.405 -15.147 1.00 96.12 70 GLU A C 1
ATOM 545 O O . GLU A 1 70 ? 5.870 0.511 -14.033 1.00 96.12 70 GLU A O 1
ATOM 550 N N . ARG A 1 71 ? 4.366 -0.453 -15.409 1.00 96.44 71 ARG A N 1
ATOM 551 C CA . ARG A 1 71 ? 3.887 -1.403 -14.409 1.00 96.44 71 ARG A CA 1
ATOM 552 C C . ARG A 1 71 ? 4.918 -2.509 -14.226 1.00 96.44 71 ARG A C 1
ATOM 554 O O . ARG A 1 71 ? 5.351 -3.109 -15.208 1.00 96.44 71 ARG A O 1
ATOM 561 N N . VAL A 1 72 ? 5.239 -2.813 -12.978 1.00 96.19 72 VAL A N 1
ATOM 562 C CA . VAL A 1 72 ? 6.126 -3.916 -12.601 1.00 96.19 72 VAL A CA 1
ATOM 563 C C . VAL A 1 72 ? 5.380 -4.920 -11.729 1.00 96.19 72 VAL A C 1
ATOM 565 O O . VAL A 1 72 ? 4.332 -4.612 -11.161 1.00 96.19 72 VAL A O 1
ATOM 568 N N . ASN A 1 73 ? 5.921 -6.131 -11.638 1.00 95.50 73 ASN A N 1
ATOM 569 C CA . ASN A 1 73 ? 5.451 -7.143 -10.699 1.00 95.50 73 ASN A CA 1
ATOM 570 C C . ASN A 1 73 ? 6.449 -7.253 -9.551 1.00 95.50 73 ASN A C 1
ATOM 572 O O . ASN A 1 73 ? 7.653 -7.112 -9.765 1.00 95.50 73 ASN A O 1
ATOM 576 N N . ILE A 1 74 ? 5.947 -7.571 -8.364 1.00 95.56 74 ILE A N 1
ATOM 577 C CA . ILE A 1 74 ? 6.767 -7.894 -7.198 1.00 95.56 74 ILE A CA 1
ATOM 578 C C . ILE A 1 74 ? 6.488 -9.336 -6.770 1.00 95.56 74 ILE A C 1
ATOM 580 O O . ILE A 1 74 ? 5.539 -9.965 -7.241 1.00 95.56 74 ILE A O 1
ATOM 584 N N . SER A 1 75 ? 7.328 -9.888 -5.896 1.00 96.25 75 SER A N 1
ATOM 585 C CA . SER A 1 75 ? 7.072 -11.222 -5.342 1.00 96.25 75 SER A CA 1
ATOM 586 C C . SER A 1 75 ? 5.837 -11.217 -4.432 1.00 96.25 75 SER A C 1
ATOM 588 O O . SER A 1 75 ? 5.626 -10.253 -3.697 1.00 96.25 75 SER A O 1
ATOM 590 N N . GLN A 1 76 ? 5.081 -12.320 -4.404 1.00 97.00 76 GLN A N 1
ATOM 591 C CA . GLN A 1 76 ? 3.932 -12.457 -3.497 1.00 97.00 76 GLN A CA 1
ATOM 592 C C . GLN A 1 76 ? 4.336 -12.273 -2.028 1.00 97.00 76 GLN A C 1
ATOM 594 O O . GLN A 1 76 ? 3.642 -11.612 -1.270 1.00 97.00 76 GLN A O 1
ATOM 599 N N . SER A 1 77 ? 5.497 -12.801 -1.628 1.00 96.94 77 SER A N 1
ATOM 600 C CA . SER A 1 77 ? 6.004 -12.636 -0.262 1.00 96.94 77 SER A CA 1
ATOM 601 C C . SER A 1 77 ? 6.259 -11.177 0.113 1.00 96.94 77 SER A C 1
ATOM 603 O O . SER A 1 77 ? 6.100 -10.814 1.276 1.00 96.94 77 SER A O 1
ATOM 605 N N . GLU A 1 78 ? 6.661 -10.350 -0.855 1.00 96.06 78 GLU A N 1
ATOM 606 C CA . GLU A 1 78 ? 6.862 -8.919 -0.633 1.00 96.06 78 GLU A CA 1
ATOM 607 C C . GLU A 1 78 ? 5.520 -8.182 -0.580 1.00 96.06 78 GLU A C 1
ATOM 609 O O . GLU A 1 78 ? 5.318 -7.369 0.317 1.00 96.06 78 GLU A O 1
ATOM 614 N N . GLU A 1 79 ? 4.565 -8.521 -1.453 1.00 97.44 79 GLU A N 1
ATOM 615 C CA . GLU A 1 79 ? 3.197 -7.987 -1.380 1.00 97.44 79 GLU A CA 1
ATOM 616 C C . GLU A 1 79 ? 2.550 -8.285 -0.021 1.00 97.44 79 GLU A C 1
ATOM 618 O O . GLU A 1 79 ? 2.048 -7.367 0.629 1.00 97.44 79 GLU A O 1
ATOM 623 N N . ASP A 1 80 ? 2.651 -9.529 0.454 1.00 98.06 80 ASP A N 1
ATOM 624 C CA . ASP A 1 80 ? 2.126 -9.962 1.751 1.00 98.06 80 ASP A CA 1
ATOM 625 C C . ASP A 1 80 ? 2.804 -9.227 2.920 1.00 98.06 80 ASP A C 1
ATOM 627 O O . ASP A 1 80 ? 2.158 -8.900 3.920 1.00 98.06 80 ASP A O 1
ATOM 631 N N . ARG A 1 81 ? 4.119 -8.972 2.821 1.00 96.50 81 ARG A N 1
ATOM 632 C CA . ARG A 1 81 ? 4.879 -8.206 3.822 1.00 96.50 81 ARG A CA 1
ATOM 633 C C . ARG A 1 81 ? 4.376 -6.768 3.891 1.00 96.50 81 ARG A C 1
ATOM 635 O O . ARG A 1 81 ? 4.081 -6.286 4.982 1.00 96.50 81 ARG A O 1
ATOM 642 N N . LEU A 1 82 ? 4.276 -6.105 2.740 1.00 96.69 82 LEU A N 1
ATOM 643 C CA . LEU A 1 82 ? 3.828 -4.718 2.628 1.00 96.69 82 LEU A CA 1
ATOM 644 C C . LEU A 1 82 ? 2.372 -4.565 3.079 1.00 96.69 82 LEU A C 1
ATOM 646 O O . LEU A 1 82 ? 2.062 -3.652 3.839 1.00 96.69 82 LEU A O 1
ATOM 650 N N . LEU A 1 83 ? 1.492 -5.490 2.683 1.00 97.62 83 LEU A N 1
ATOM 651 C CA . LEU A 1 83 ? 0.084 -5.479 3.078 1.00 97.62 83 LEU A CA 1
ATOM 652 C C . LEU A 1 83 ? -0.075 -5.534 4.599 1.00 97.62 83 LEU A C 1
ATOM 654 O O . LEU A 1 83 ? -0.824 -4.735 5.153 1.00 97.62 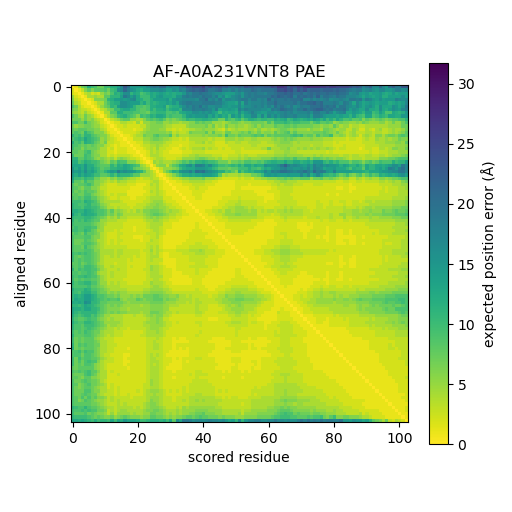83 LEU A O 1
ATOM 658 N N . LYS A 1 84 ? 0.676 -6.405 5.282 1.00 97.62 84 LYS A N 1
ATOM 659 C CA . LYS A 1 84 ? 0.641 -6.496 6.751 1.00 97.62 84 LYS A CA 1
ATOM 660 C C . LYS A 1 84 ? 1.066 -5.203 7.439 1.00 97.62 84 LYS A C 1
ATOM 662 O O . LYS A 1 84 ? 0.503 -4.867 8.476 1.00 97.62 84 LYS A O 1
ATOM 667 N N . ILE A 1 85 ? 2.058 -4.498 6.891 1.00 96.19 85 ILE A N 1
ATOM 668 C CA . ILE A 1 85 ? 2.506 -3.210 7.437 1.00 96.19 85 ILE A CA 1
ATOM 669 C C . ILE A 1 85 ? 1.391 -2.172 7.277 1.00 96.19 85 ILE A C 1
ATOM 671 O O . ILE A 1 85 ? 0.958 -1.596 8.270 1.00 96.19 85 ILE A O 1
ATOM 675 N N . ILE A 1 86 ? 0.860 -2.018 6.060 1.00 95.19 86 ILE A N 1
ATOM 676 C CA . ILE A 1 86 ? -0.209 -1.053 5.765 1.00 95.19 86 ILE A 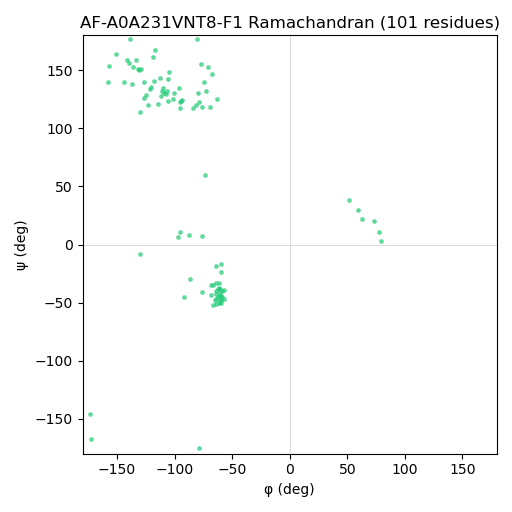CA 1
ATOM 677 C C . ILE A 1 86 ? -1.464 -1.326 6.605 1.00 95.19 86 ILE A C 1
ATOM 679 O O . ILE A 1 86 ? -2.036 -0.397 7.170 1.00 95.19 86 ILE A O 1
ATOM 683 N N . GLN A 1 87 ? -1.890 -2.588 6.726 1.00 95.75 87 GLN A N 1
ATOM 684 C CA . GLN A 1 87 ? -3.044 -2.968 7.549 1.00 95.75 87 GLN A CA 1
ATOM 685 C C . GLN A 1 87 ? -2.840 -2.577 9.015 1.00 95.75 87 GLN A C 1
ATOM 687 O O . GLN A 1 87 ? -3.705 -1.931 9.601 1.00 95.75 87 GLN A O 1
ATOM 692 N N . LYS A 1 88 ? -1.672 -2.893 9.583 1.00 95.75 88 LYS A N 1
ATOM 693 C CA . LYS A 1 88 ? -1.346 -2.540 10.966 1.00 95.75 88 LYS A CA 1
ATOM 694 C C . LYS A 1 88 ? -1.346 -1.025 11.185 1.00 95.75 88 LYS A C 1
ATOM 696 O O . LYS A 1 88 ? -1.897 -0.546 12.169 1.00 95.75 88 LYS A O 1
ATOM 701 N N . GLU A 1 89 ? -0.756 -0.257 10.274 1.00 94.06 89 GLU A N 1
ATOM 702 C CA . GLU A 1 89 ? -0.716 1.204 10.395 1.00 94.06 89 GLU A CA 1
ATOM 703 C C . GLU A 1 89 ? -2.104 1.843 10.263 1.00 94.06 89 GLU A C 1
ATOM 705 O O . GLU A 1 89 ? -2.399 2.822 10.953 1.00 94.06 89 GLU A O 1
ATOM 710 N N . L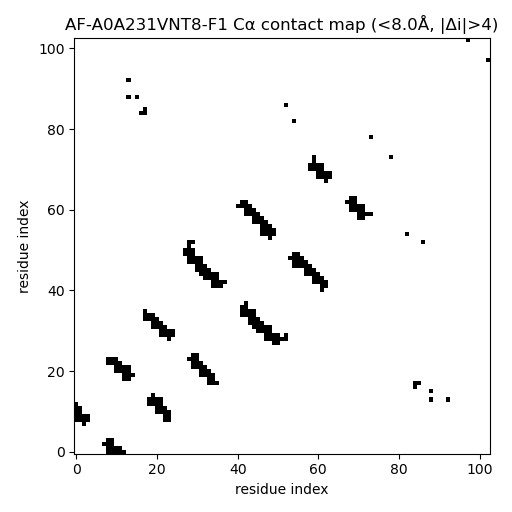EU A 1 90 ? -2.972 1.282 9.415 1.00 92.31 90 LEU A N 1
ATOM 711 C CA . LEU A 1 90 ? -4.376 1.682 9.315 1.00 92.31 90 LEU A CA 1
ATOM 712 C C . LEU A 1 90 ? -5.138 1.403 10.611 1.00 92.31 90 LEU A C 1
ATOM 714 O O . LEU A 1 90 ? -5.853 2.281 11.092 1.00 92.31 90 LEU A O 1
ATOM 718 N N . GLU A 1 91 ? -4.981 0.211 11.183 1.00 92.94 91 GLU A N 1
ATOM 719 C CA . GLU A 1 91 ? -5.601 -0.166 12.456 1.00 92.94 91 GLU A CA 1
ATOM 720 C C . GLU A 1 91 ? -5.143 0.759 13.592 1.00 92.94 91 GLU A C 1
ATOM 722 O O . GLU A 1 91 ? -5.983 1.375 14.255 1.00 92.94 91 GLU A O 1
ATOM 727 N N . ASP A 1 92 ? -3.828 0.951 13.741 1.00 92.75 92 ASP A N 1
ATOM 728 C CA . ASP A 1 92 ? -3.229 1.840 14.743 1.00 92.75 92 ASP A CA 1
ATOM 729 C C . ASP A 1 92 ? -3.718 3.291 14.577 1.00 92.75 92 ASP A C 1
ATOM 731 O O . ASP A 1 92 ? -3.966 4.004 15.557 1.00 92.75 92 ASP A O 1
ATOM 735 N N . PHE A 1 93 ? -3.854 3.760 13.331 1.00 90.56 93 PHE A N 1
ATOM 736 C CA . PHE A 1 93 ? -4.392 5.085 13.032 1.00 90.56 93 PHE A CA 1
ATOM 737 C C . PHE A 1 93 ? -5.864 5.202 13.448 1.00 90.56 93 PHE A C 1
ATOM 739 O O . PHE A 1 93 ? -6.233 6.167 14.124 1.00 90.56 93 PHE A O 1
ATOM 746 N N . MET A 1 94 ? -6.700 4.228 13.082 1.00 88.69 94 MET A N 1
ATOM 747 C CA . MET A 1 94 ? -8.129 4.225 13.408 1.00 88.69 94 MET A CA 1
ATOM 748 C C . MET A 1 94 ? -8.370 4.150 14.917 1.00 88.69 94 MET A C 1
ATOM 750 O O . MET A 1 94 ? -9.231 4.872 15.427 1.00 88.69 94 MET A O 1
ATOM 754 N N . GLU A 1 95 ? -7.585 3.352 15.643 1.00 93.19 95 GLU A N 1
ATOM 755 C CA . GLU A 1 95 ? -7.644 3.285 17.103 1.00 93.19 95 GLU A CA 1
ATOM 756 C C . GLU A 1 95 ? -7.304 4.644 17.728 1.00 93.19 95 GLU A C 1
ATOM 758 O O . GLU A 1 95 ? -8.083 5.174 18.523 1.00 93.19 95 GLU A O 1
ATOM 763 N N . 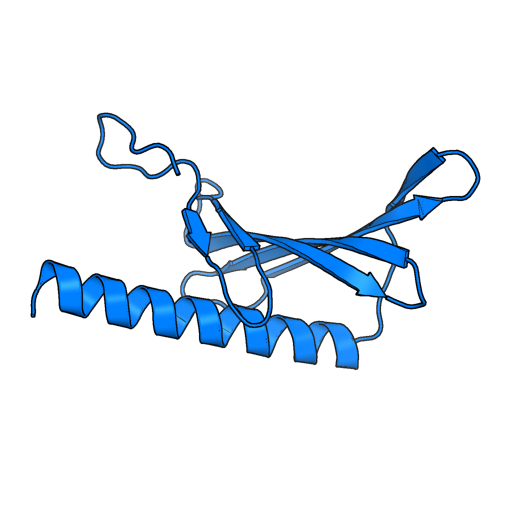LYS A 1 96 ? -6.192 5.269 17.317 1.00 91.19 96 LYS A N 1
ATOM 764 C CA . LYS A 1 96 ? -5.797 6.600 17.813 1.00 91.19 96 LYS A CA 1
ATOM 765 C C . LYS A 1 96 ? -6.839 7.670 17.503 1.00 91.19 96 LYS A C 1
ATOM 767 O O . LYS A 1 96 ? -7.123 8.510 18.360 1.00 91.19 96 LYS A O 1
ATOM 772 N N . MET A 1 97 ? -7.418 7.647 16.304 1.00 87.56 97 MET A N 1
ATOM 773 C CA . MET A 1 97 ? -8.490 8.566 15.918 1.00 87.56 97 MET A CA 1
ATOM 774 C C . MET A 1 97 ? -9.725 8.376 16.795 1.00 87.56 97 MET A C 1
ATOM 776 O O . MET A 1 97 ? -10.272 9.359 17.293 1.00 87.56 97 MET A O 1
ATOM 780 N N . TYR A 1 98 ? -10.136 7.129 17.033 1.00 89.94 98 TYR A N 1
ATOM 781 C CA . TYR A 1 98 ? -11.269 6.822 17.901 1.00 89.94 98 TYR A CA 1
ATOM 782 C C . TYR A 1 98 ? -11.033 7.313 19.335 1.00 89.94 98 TYR A C 1
ATOM 784 O O . TYR A 1 98 ? -11.877 8.023 19.879 1.00 89.94 98 TYR A O 1
ATOM 792 N N . GLN A 1 99 ? -9.867 7.016 19.918 1.00 93.19 99 GLN A N 1
ATOM 793 C CA . GLN A 1 99 ? -9.498 7.497 21.254 1.00 93.19 99 GLN A CA 1
ATOM 794 C C . GLN A 1 99 ? -9.458 9.028 21.328 1.00 93.19 99 GLN A C 1
ATOM 796 O O . GLN A 1 99 ? -9.892 9.611 22.309 1.00 93.19 99 GLN A O 1
ATOM 801 N N . THR A 1 100 ? -8.985 9.703 20.281 1.00 90.50 100 THR A N 1
ATOM 802 C CA . THR A 1 100 ? -8.930 11.174 20.257 1.00 90.50 100 THR A CA 1
ATOM 803 C C . THR A 1 100 ? -10.322 11.811 20.195 1.00 90.50 100 THR A C 1
ATOM 805 O O . THR A 1 100 ? -10.531 12.889 20.745 1.00 90.50 100 THR A O 1
ATOM 808 N N . LEU A 1 101 ? -11.268 11.178 19.494 1.00 87.81 101 LEU A N 1
ATOM 809 C CA . LEU A 1 101 ? -12.614 11.719 19.282 1.00 87.81 101 LEU A CA 1
ATOM 810 C C . LEU A 1 101 ? -13.593 11.381 20.412 1.00 87.81 101 LEU A C 1
ATOM 812 O O . LEU A 1 101 ? -14.536 12.142 20.633 1.00 87.81 101 LEU A O 1
ATOM 816 N N . TYR A 1 102 ? -13.401 10.244 21.083 1.00 91.88 102 TYR A N 1
ATOM 817 C CA . TYR A 1 102 ? -14.373 9.691 22.031 1.00 91.88 102 TYR A CA 1
ATOM 818 C C . TYR A 1 102 ? -13.791 9.296 23.395 1.00 91.88 102 TYR A C 1
ATOM 820 O O . TYR A 1 102 ? -14.569 8.915 24.273 1.00 91.88 102 TYR A O 1
ATOM 828 N N . GLY A 1 103 ? -12.466 9.322 23.554 1.00 81.81 103 GLY A N 1
ATOM 829 C CA . GLY A 1 103 ? -11.769 9.009 24.806 1.00 81.81 103 GLY A CA 1
ATOM 830 C C . GLY A 1 103 ? -11.630 10.189 25.759 1.00 81.81 103 GLY A C 1
ATOM 831 O O . GLY A 1 103 ? -11.993 11.329 25.389 1.00 81.81 103 GLY A O 1
#

Foldseek 3Di:
DDQDPVRADQWDFFDDPWTWIWGDPVDQWIWIWGWDDDPNFIKIKIFTAHNLRHTPDIWIWTQDPVRDIDTDDDDPVVVVVVSVRVNVSVVVVVVVVCVVVPD

Secondary structure (DSSP, 8-state):
-PBPTTS-BS-EEE-SSS-EEEE--SSSEEEEEEEEEETTEEEEEEEEEETT--EEEEEEEEE-TTS-EEEE---HHHHHHHHHHHHHHHHHHHHHHHHHHH-

Mean predicted aligned error: 5.12 Å

Radius of gyration: 14.95 Å; Cα contacts (8 Å, |Δi|>4): 159; chains: 1; bounding box: 36×34×46 Å